Protein AF-A0A956DZV5-F1 (afdb_monomer)

Nearest PDB structures (foldseek):
  7rj3-assembly3_C  TM=7.246E-01  e=4.840E-02  Mycobacterium tuberculosis
  4h87-assembly2_A  TM=7.078E-01  e=5.853E-02  Homo sapiens
  3hx1-assembly1_A  TM=8.345E-01  e=1.951E-01  Synechocystis sp. PCC 6803
  2kb4-assembly1_A  TM=5.471E-01  e=8.035E-02  Corynebacterium glutamicum

Secondary structure (DSSP, 8-s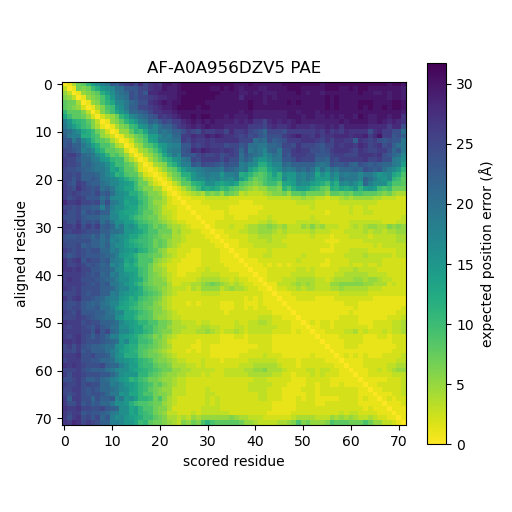tate):
-------------------PPP--EEEE--SS-EESSEEEE-SSEEEEESSTTSSEEE--TTS-SS-EEEE-

Sequence (72 aa):
MSERLPSGDPTHALRRAVPQPPLAVRVRVLGAAAQPAEWQLREGRCVVGAAPGCDVIIDDPTVSRRHVELGL

pLDDT: mean 84.17, std 16.44, range [43.5, 98.19]

Structure (mmCIF, N/CA/C/O backbone):
data_AF-A0A956DZV5-F1
#
_entry.id   AF-A0A956DZV5-F1
#
loop_
_atom_site.group_PDB
_atom_site.id
_atom_site.type_symbol
_atom_site.label_atom_id
_atom_site.label_alt_id
_atom_site.label_comp_id
_atom_site.label_asym_id
_atom_site.label_entity_id
_atom_site.label_seq_id
_atom_site.pdbx_PDB_ins_code
_atom_site.Cartn_x
_atom_site.Cartn_y
_atom_site.Cartn_z
_atom_site.occupancy
_atom_site.B_iso_or_equiv
_atom_site.auth_seq_id
_atom_site.auth_comp_id
_atom_site.auth_asym_id
_atom_site.auth_atom_id
_atom_site.pdbx_PDB_model_num
ATOM 1 N N . MET A 1 1 ? -66.408 -1.095 40.763 1.00 47.94 1 MET A N 1
ATOM 2 C CA . MET A 1 1 ? -65.219 -1.961 40.631 1.00 47.94 1 MET A CA 1
ATOM 3 C C . MET A 1 1 ? -64.862 -2.004 39.158 1.00 47.94 1 MET A C 1
ATOM 5 O O . MET A 1 1 ? -65.648 -2.541 38.399 1.00 47.94 1 MET A O 1
ATOM 9 N N . SER A 1 2 ? -63.771 -1.365 38.743 1.00 43.50 2 SER A N 1
ATOM 10 C CA . SER A 1 2 ? -63.173 -1.600 37.425 1.00 43.50 2 SER A CA 1
ATOM 11 C C . SER A 1 2 ? -61.674 -1.371 37.569 1.00 43.50 2 SER A C 1
ATOM 13 O O . SER A 1 2 ? -61.244 -0.341 38.090 1.00 43.50 2 SER A O 1
ATOM 15 N N . GLU A 1 3 ? -60.921 -2.411 37.242 1.00 48.16 3 GLU A N 1
ATOM 16 C CA . GLU A 1 3 ? -59.526 -2.639 37.604 1.00 48.16 3 GLU A CA 1
ATOM 17 C C . GLU A 1 3 ? -58.567 -1.667 36.906 1.00 48.16 3 GLU A C 1
ATOM 19 O O . GLU A 1 3 ? -58.626 -1.461 35.694 1.00 48.16 3 GLU A O 1
ATOM 24 N N . ARG A 1 4 ? -57.648 -1.077 37.682 1.00 47.75 4 ARG A N 1
ATOM 25 C CA . ARG A 1 4 ? -56.460 -0.421 37.130 1.00 47.75 4 ARG A CA 1
ATOM 26 C C . ARG A 1 4 ? -55.500 -1.514 36.668 1.00 47.75 4 ARG A C 1
ATOM 28 O O . ARG A 1 4 ? -54.983 -2.257 37.498 1.00 47.75 4 ARG A O 1
ATOM 35 N N . LEU A 1 5 ? -55.234 -1.580 35.368 1.00 60.72 5 LEU A N 1
ATOM 36 C CA . LEU A 1 5 ? -54.098 -2.327 34.832 1.00 60.72 5 LEU A CA 1
ATOM 37 C C . LEU A 1 5 ? -52.797 -1.739 35.413 1.00 60.72 5 LEU A C 1
ATOM 39 O O . LEU A 1 5 ? -52.622 -0.516 35.376 1.00 60.72 5 LEU A O 1
ATOM 43 N N . PRO A 1 6 ? -51.882 -2.555 35.963 1.00 53.47 6 PRO A N 1
ATOM 44 C CA . PRO A 1 6 ? -50.563 -2.075 36.337 1.00 53.47 6 PRO A CA 1
ATOM 45 C C . PRO A 1 6 ? -49.806 -1.693 35.061 1.00 53.47 6 PRO A C 1
ATOM 47 O O . PRO A 1 6 ? -49.573 -2.527 34.188 1.00 53.47 6 PRO A O 1
ATOM 50 N N . SER A 1 7 ? -49.434 -0.417 34.955 1.00 56.91 7 SER A N 1
ATOM 51 C CA . SER A 1 7 ? -48.520 0.097 33.933 1.00 56.91 7 SER A CA 1
ATOM 52 C C . SER A 1 7 ? -47.119 -0.459 34.197 1.00 56.91 7 SER A C 1
ATOM 54 O O . SER A 1 7 ? -46.277 0.205 34.797 1.00 56.91 7 SER A O 1
ATOM 56 N N . GLY A 1 8 ? -46.891 -1.717 33.825 1.00 58.44 8 GLY A N 1
ATOM 57 C CA . GLY A 1 8 ? -45.570 -2.329 33.782 1.00 58.44 8 GLY A CA 1
ATOM 58 C C . GLY A 1 8 ? -44.882 -1.914 32.494 1.00 58.44 8 GLY A C 1
ATOM 59 O O . GLY A 1 8 ? -44.918 -2.658 31.521 1.00 58.44 8 GLY A O 1
ATOM 60 N N . ASP A 1 9 ? -44.310 -0.714 32.484 1.00 64.81 9 ASP A N 1
ATOM 61 C CA . ASP A 1 9 ? -43.447 -0.264 31.396 1.00 64.81 9 ASP A CA 1
ATOM 62 C C . ASP A 1 9 ? -42.206 -1.177 31.400 1.00 64.81 9 ASP A C 1
ATOM 64 O O . ASP A 1 9 ? -41.482 -1.206 32.404 1.00 64.81 9 ASP A O 1
ATOM 68 N N . PRO A 1 10 ? -41.967 -2.011 30.371 1.00 63.41 10 PRO A N 1
ATOM 69 C CA . PRO A 1 10 ? -40.781 -2.843 30.345 1.00 63.41 10 PRO A CA 1
ATOM 70 C C . PRO A 1 10 ? -39.587 -1.909 30.189 1.00 63.41 10 PRO A C 1
ATOM 72 O O . PRO A 1 10 ? -39.345 -1.360 29.116 1.00 63.41 10 PRO A O 1
ATOM 75 N N . THR A 1 11 ? -38.835 -1.715 31.272 1.00 65.25 11 THR A N 1
ATOM 76 C CA . THR A 1 11 ? -37.558 -1.008 31.246 1.00 65.25 11 THR A CA 1
ATOM 77 C C . THR A 1 11 ? -36.662 -1.666 30.199 1.00 65.25 11 THR A C 1
ATOM 79 O O . THR A 1 11 ? -36.023 -2.691 30.447 1.00 65.25 11 THR A O 1
ATOM 82 N N . HIS A 1 12 ? -36.618 -1.085 29.002 1.00 62.19 12 HIS A N 1
ATOM 83 C CA . HIS A 1 12 ? -35.684 -1.466 27.961 1.00 62.19 12 HIS A CA 1
ATOM 84 C C . HIS A 1 12 ? -34.298 -1.031 28.427 1.00 62.19 12 HIS A C 1
ATOM 86 O O . HIS A 1 12 ? -33.902 0.124 28.280 1.00 62.19 12 HIS A O 1
ATOM 92 N N . ALA A 1 13 ? -33.555 -1.958 29.029 1.00 64.94 13 ALA A N 1
ATOM 93 C CA . ALA A 1 13 ? -32.146 -1.750 29.308 1.00 64.94 13 ALA A CA 1
ATOM 94 C C . ALA A 1 13 ? -31.416 -1.594 27.966 1.00 64.94 13 ALA A C 1
ATOM 96 O O . ALA A 1 13 ? -31.082 -2.575 27.298 1.00 64.94 13 ALA A O 1
ATOM 97 N N . LEU A 1 14 ? -31.198 -0.344 27.557 1.00 64.94 14 LEU A N 1
ATOM 98 C CA . LEU A 1 14 ? -30.316 0.014 26.457 1.00 64.94 14 LEU A CA 1
ATOM 99 C C . LEU A 1 14 ? -28.929 -0.519 26.827 1.00 64.94 14 LEU A C 1
ATOM 101 O O . LEU A 1 14 ? -28.241 0.031 27.689 1.00 64.94 14 LEU A O 1
ATOM 105 N N . ARG A 1 15 ? -28.541 -1.655 26.235 1.00 67.12 15 ARG A N 1
ATOM 106 C CA . ARG A 1 15 ? -27.189 -2.185 26.401 1.00 67.12 15 ARG A CA 1
ATOM 107 C C . ARG A 1 15 ? -26.239 -1.100 25.917 1.00 67.12 15 ARG A C 1
ATOM 109 O O . ARG A 1 15 ? -26.283 -0.725 24.748 1.00 67.12 15 ARG A O 1
ATOM 116 N N . ARG A 1 16 ? -25.397 -0.591 26.822 1.00 64.75 16 ARG A N 1
ATOM 117 C CA . ARG A 1 16 ? -24.294 0.307 26.476 1.00 64.75 16 ARG A CA 1
ATOM 118 C C . ARG A 1 16 ? -23.554 -0.330 25.303 1.00 64.75 16 ARG A C 1
ATOM 120 O O . ARG A 1 16 ? -23.110 -1.472 25.440 1.00 64.75 16 ARG A O 1
ATOM 127 N N . ALA A 1 17 ? -23.481 0.365 24.168 1.00 67.50 17 ALA A N 1
ATOM 128 C CA . ALA A 1 17 ? -22.717 -0.103 23.023 1.00 67.50 17 ALA A CA 1
ATOM 129 C C . ALA A 1 17 ? -21.300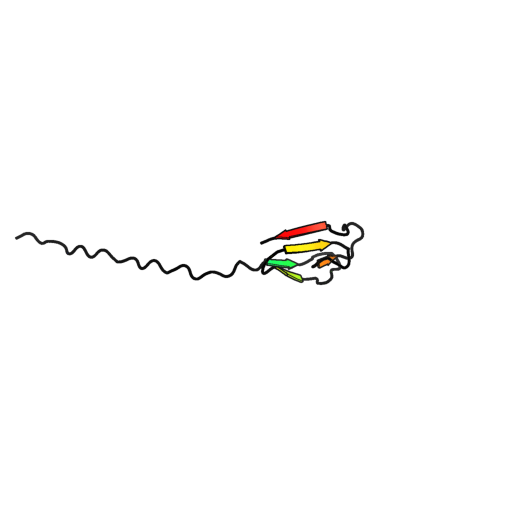 -0.391 23.525 1.00 67.50 17 ALA A C 1
ATOM 131 O O . ALA A 1 17 ? -20.595 0.513 23.977 1.00 67.50 17 ALA A O 1
ATOM 132 N N . VAL A 1 18 ? -20.929 -1.671 23.563 1.00 69.19 18 VAL A N 1
ATOM 133 C CA . VAL A 1 18 ? -19.543 -2.058 23.814 1.00 69.19 18 VAL A CA 1
ATOM 134 C C . VAL A 1 18 ? -18.741 -1.351 22.724 1.00 69.19 18 VAL A C 1
ATOM 136 O O . VAL A 1 18 ? -19.140 -1.487 21.565 1.00 69.19 18 VAL A O 1
ATOM 139 N N . PRO A 1 19 ? -17.693 -0.569 23.050 1.00 64.69 19 PRO A N 1
ATOM 140 C CA . PRO A 1 19 ? -16.849 0.042 22.036 1.00 64.69 19 PRO A CA 1
ATOM 141 C C . PRO A 1 19 ? -16.350 -1.076 21.130 1.00 64.69 19 PRO A C 1
ATOM 143 O O . PRO A 1 19 ? -15.551 -1.914 21.550 1.00 64.69 19 PRO A O 1
ATOM 146 N N . GLN A 1 20 ? -16.915 -1.162 19.930 1.00 63.25 20 GLN A N 1
ATOM 147 C CA . GLN A 1 20 ? -16.448 -2.120 18.950 1.00 63.25 20 GLN A CA 1
ATOM 148 C C . GLN A 1 20 ? -15.108 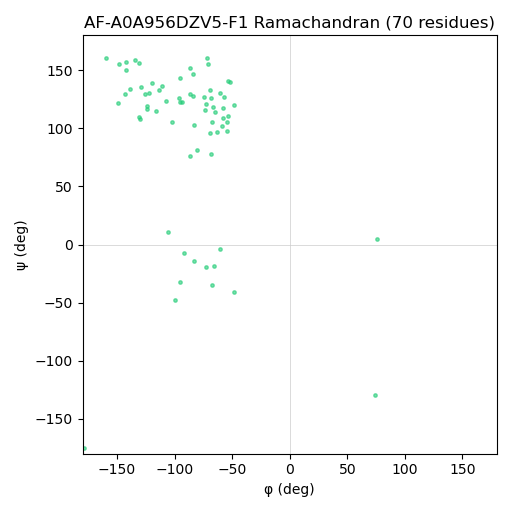-1.561 18.484 1.00 63.25 20 GLN A C 1
ATOM 150 O O . GLN A 1 20 ? -15.080 -0.405 18.048 1.00 63.25 20 GLN A O 1
ATOM 155 N N . PRO A 1 21 ? -13.994 -2.298 18.638 1.00 65.06 21 PRO A N 1
ATOM 156 C CA . PRO A 1 21 ? -12.742 -1.841 18.063 1.00 65.06 21 PRO A CA 1
ATOM 157 C C . PRO A 1 21 ? -12.977 -1.565 16.570 1.00 65.06 21 PRO A C 1
ATOM 159 O O . PRO A 1 21 ? -13.750 -2.304 15.945 1.00 65.06 21 PRO A O 1
ATOM 162 N N . PRO A 1 22 ? -12.382 -0.497 16.009 1.00 70.25 22 PRO A N 1
ATOM 163 C CA . PRO A 1 22 ? -12.559 -0.174 14.601 1.00 70.25 22 PRO A CA 1
ATOM 164 C C . PRO A 1 22 ? -12.258 -1.407 13.744 1.00 70.25 22 PRO A C 1
ATOM 166 O O . PRO A 1 22 ? -11.355 -2.193 14.050 1.00 70.25 22 PRO A O 1
ATOM 169 N N . LEU A 1 23 ? -13.072 -1.613 12.705 1.00 78.50 23 LEU A N 1
ATOM 170 C CA . LEU A 1 23 ? -12.946 -2.759 11.809 1.00 78.50 23 LEU A CA 1
ATOM 171 C C . LEU A 1 23 ? -11.549 -2.754 11.186 1.00 78.50 23 LEU A C 1
ATOM 173 O O . LEU A 1 23 ? -11.235 -1.914 10.347 1.00 78.50 23 LEU A O 1
ATOM 177 N N . ALA A 1 24 ? -10.712 -3.705 11.598 1.00 84.88 24 ALA A N 1
ATOM 178 C CA . ALA A 1 24 ? -9.384 -3.851 11.032 1.00 84.88 24 ALA A CA 1
ATOM 179 C C . ALA A 1 24 ? -9.497 -4.325 9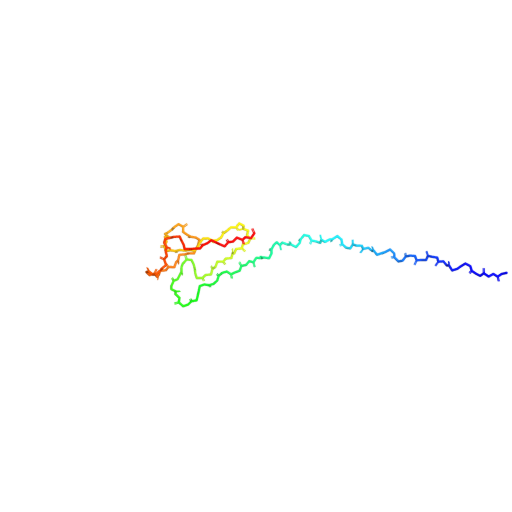.576 1.00 84.88 24 ALA A C 1
ATOM 181 O O . ALA A 1 24 ? -10.097 -5.365 9.291 1.00 84.88 24 ALA A O 1
ATOM 182 N N . VAL A 1 25 ? -8.875 -3.589 8.658 1.00 92.25 25 VAL A N 1
ATOM 183 C CA . VAL A 1 25 ? -8.843 -3.913 7.229 1.00 92.25 25 VAL A CA 1
ATOM 184 C C . VAL A 1 25 ? -7.567 -4.679 6.915 1.00 92.25 25 VAL A C 1
ATOM 186 O O . VAL A 1 25 ? -6.506 -4.430 7.487 1.00 92.25 25 VAL A O 1
ATOM 189 N N . ARG A 1 26 ? -7.668 -5.644 6.006 1.00 94.19 26 ARG A N 1
ATOM 190 C CA . ARG A 1 26 ? -6.538 -6.435 5.527 1.00 94.19 26 ARG A CA 1
ATOM 191 C C . ARG A 1 26 ? -6.336 -6.162 4.047 1.00 94.19 26 ARG A C 1
ATOM 193 O O . ARG A 1 26 ? -7.193 -6.484 3.230 1.00 94.19 26 ARG A O 1
ATOM 200 N N . VAL A 1 27 ? -5.204 -5.560 3.723 1.00 94.31 27 VAL A N 1
ATOM 201 C CA . VAL A 1 27 ? -4.792 -5.233 2.362 1.00 94.31 27 VAL A CA 1
ATOM 202 C C . VAL A 1 27 ? -3.937 -6.381 1.852 1.00 94.31 27 VAL A C 1
ATOM 204 O O . VAL A 1 27 ? -2.944 -6.727 2.484 1.00 94.31 27 VAL A O 1
ATOM 207 N N . ARG A 1 28 ? -4.324 -6.993 0.732 1.00 96.50 28 ARG A N 1
ATOM 208 C CA . ARG A 1 28 ? -3.566 -8.069 0.081 1.00 96.50 28 ARG A CA 1
ATOM 209 C C . ARG A 1 28 ? -3.234 -7.652 -1.338 1.00 96.50 28 ARG A C 1
ATOM 211 O O . ARG A 1 28 ? -4.129 -7.233 -2.070 1.00 96.50 28 ARG A O 1
ATOM 218 N N . VAL A 1 29 ? -1.972 -7.795 -1.721 1.00 95.00 29 VAL A N 1
ATOM 219 C CA . VAL A 1 29 ? -1.542 -7.566 -3.101 1.00 95.00 29 VAL A CA 1
ATOM 220 C C . VAL A 1 29 ? -1.729 -8.856 -3.889 1.00 95.00 29 VAL A C 1
ATOM 222 O O . VAL A 1 29 ? -1.313 -9.930 -3.455 1.00 95.00 29 VAL A O 1
ATOM 225 N N . LEU A 1 30 ? -2.384 -8.752 -5.042 1.00 94.56 30 LEU A N 1
ATOM 226 C CA . LEU A 1 30 ? -2.637 -9.864 -5.952 1.00 94.56 30 LEU A CA 1
ATOM 227 C C . LEU A 1 30 ? -1.989 -9.551 -7.302 1.00 94.56 30 LEU A C 1
ATOM 229 O O . LEU A 1 30 ? -2.075 -8.422 -7.774 1.00 94.56 30 LEU A O 1
ATOM 233 N N . GLY A 1 31 ? -1.367 -10.549 -7.930 1.00 92.50 31 GLY A N 1
ATOM 234 C CA . GLY A 1 31 ? -0.840 -10.422 -9.295 1.00 92.50 31 GLY A CA 1
ATOM 235 C C . GLY A 1 31 ? 0.466 -9.632 -9.448 1.00 92.50 31 GLY A C 1
ATOM 236 O O . GLY A 1 31 ? 0.913 -9.467 -10.575 1.00 92.50 31 GLY A O 1
ATOM 237 N N . ALA A 1 32 ? 1.094 -9.190 -8.356 1.00 93.25 32 ALA A N 1
ATOM 238 C CA . ALA A 1 32 ? 2.393 -8.516 -8.367 1.00 93.25 32 ALA A CA 1
ATOM 239 C C . ALA A 1 32 ? 3.251 -8.946 -7.167 1.00 93.25 32 ALA A C 1
ATOM 241 O O . ALA A 1 32 ? 2.722 -9.386 -6.140 1.00 93.25 32 ALA A O 1
ATOM 242 N N . ALA A 1 33 ? 4.573 -8.810 -7.290 1.00 95.25 33 ALA A N 1
ATOM 243 C CA . ALA A 1 33 ? 5.490 -9.011 -6.175 1.00 95.25 33 ALA A CA 1
ATOM 244 C C . ALA A 1 33 ? 5.400 -7.818 -5.214 1.00 95.25 33 ALA A C 1
ATOM 246 O O . ALA A 1 33 ? 5.536 -6.667 -5.627 1.00 95.25 33 ALA A O 1
ATOM 247 N N . ALA A 1 34 ? 5.163 -8.091 -3.930 1.00 96.62 34 ALA A N 1
ATOM 248 C CA . ALA A 1 34 ? 5.051 -7.052 -2.917 1.00 96.62 34 ALA A CA 1
ATOM 249 C C . ALA A 1 34 ? 5.671 -7.452 -1.579 1.00 96.62 34 ALA A C 1
ATOM 251 O O . ALA A 1 34 ? 5.685 -8.627 -1.200 1.00 96.62 34 ALA A O 1
ATOM 252 N N . GLN A 1 35 ? 6.164 -6.449 -0.860 1.00 96.12 35 GLN A N 1
ATOM 253 C CA . GLN A 1 35 ? 6.792 -6.579 0.445 1.00 96.12 35 GLN A CA 1
ATOM 254 C C . GLN A 1 35 ? 6.183 -5.558 1.423 1.00 96.12 35 GLN A C 1
ATOM 256 O O . GLN A 1 35 ? 6.435 -4.361 1.279 1.00 96.12 35 GLN A O 1
ATOM 261 N N . PRO A 1 36 ? 5.391 -6.011 2.413 1.00 96.31 36 PRO A N 1
ATOM 262 C CA . PRO A 1 36 ? 4.814 -7.354 2.529 1.00 96.31 36 PRO A CA 1
ATOM 263 C C . PRO A 1 36 ? 3.678 -7.590 1.513 1.00 96.31 36 PRO A C 1
ATOM 265 O O . PRO A 1 36 ? 3.071 -6.652 1.006 1.00 96.31 36 PRO A O 1
ATOM 268 N N . ALA A 1 37 ? 3.345 -8.857 1.246 1.00 94.94 37 ALA A N 1
ATOM 269 C CA . ALA A 1 37 ? 2.212 -9.220 0.381 1.00 94.94 37 ALA A CA 1
ATOM 270 C C . ALA A 1 37 ? 0.838 -8.984 1.043 1.00 94.94 37 ALA A C 1
ATOM 272 O O . ALA A 1 37 ? -0.189 -8.910 0.363 1.00 94.94 37 ALA A O 1
ATOM 273 N N . GLU A 1 38 ? 0.815 -8.884 2.373 1.00 96.06 38 GLU A N 1
ATOM 274 C CA . GLU A 1 38 ? -0.376 -8.621 3.171 1.00 96.06 38 GLU A CA 1
ATOM 275 C C . GLU A 1 38 ? -0.053 -7.628 4.291 1.00 96.06 38 GLU A C 1
ATOM 277 O O . GLU A 1 38 ? 0.945 -7.779 4.995 1.00 96.06 38 GLU A O 1
ATOM 282 N N . TRP A 1 39 ? -0.917 -6.631 4.463 1.00 95.38 39 TRP A N 1
ATOM 283 C CA . TRP A 1 39 ? -0.809 -5.600 5.488 1.00 95.38 39 TRP A CA 1
ATOM 284 C C . TRP A 1 39 ? -2.120 -5.468 6.258 1.00 95.38 39 TRP A C 1
ATOM 286 O O . TRP A 1 39 ? -3.204 -5.434 5.674 1.00 95.38 39 TRP A O 1
ATOM 296 N N . GLN A 1 40 ? -2.037 -5.380 7.584 1.00 94.94 40 GLN A N 1
ATOM 297 C CA . GLN A 1 40 ? -3.202 -5.213 8.448 1.00 94.94 40 GLN A CA 1
ATOM 298 C C . GLN A 1 40 ? -3.301 -3.748 8.888 1.00 94.94 40 GLN A C 1
ATOM 300 O O . GLN A 1 40 ? -2.578 -3.311 9.780 1.00 94.94 40 GLN A O 1
ATOM 305 N N . LEU A 1 41 ? -4.242 -3.007 8.305 1.00 92.31 41 LEU A N 1
ATOM 306 C CA . LEU A 1 41 ? -4.573 -1.646 8.711 1.00 92.31 41 LEU A CA 1
ATOM 307 C C . LEU A 1 41 ? -5.548 -1.700 9.893 1.00 92.31 41 LEU A C 1
ATOM 309 O O . LEU A 1 41 ? -6.727 -2.014 9.730 1.00 92.31 41 LEU A O 1
ATOM 313 N N . ARG A 1 42 ? -5.031 -1.462 11.101 1.00 90.50 42 ARG A N 1
ATOM 314 C CA . ARG A 1 42 ? -5.830 -1.422 12.341 1.00 90.50 42 ARG A CA 1
ATOM 315 C C . ARG A 1 42 ? -6.251 -0.006 12.722 1.00 90.50 42 ARG A C 1
ATOM 317 O O . ARG A 1 42 ? -7.315 0.172 13.299 1.00 90.50 42 ARG A O 1
ATOM 324 N N . GLU A 1 43 ? -5.406 0.965 12.402 1.00 87.88 43 GLU A N 1
ATOM 325 C CA . GLU A 1 43 ? -5.581 2.387 12.682 1.00 87.88 43 GLU A CA 1
ATOM 326 C C . GLU A 1 43 ? -4.683 3.205 11.744 1.00 87.88 43 GLU A C 1
ATOM 328 O O . GL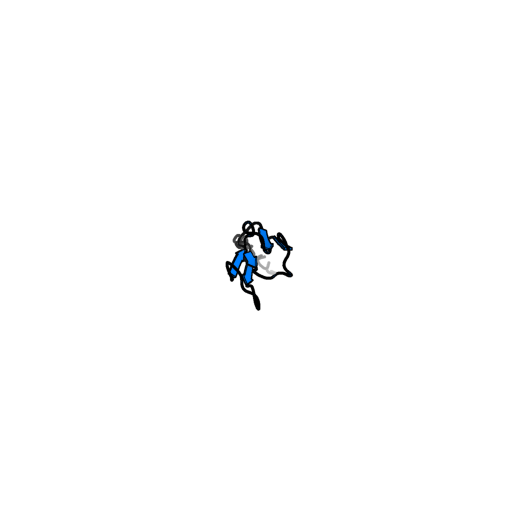U A 1 43 ? -3.707 2.683 11.198 1.00 87.88 43 GLU A O 1
ATOM 333 N N . GLY A 1 44 ? -4.995 4.488 11.567 1.00 91.50 44 GLY A N 1
ATOM 334 C CA . GLY A 1 44 ? -4.169 5.402 10.786 1.00 91.50 44 GLY A CA 1
ATOM 335 C C . GLY A 1 44 ? -4.277 5.162 9.282 1.00 91.50 44 GLY A C 1
ATOM 336 O O . GLY A 1 44 ? -5.376 5.128 8.730 1.00 91.50 44 GLY A O 1
ATOM 337 N N . ARG A 1 45 ? -3.127 5.042 8.610 1.00 94.19 45 ARG A N 1
ATOM 338 C CA . ARG A 1 45 ? -3.048 4.921 7.150 1.00 94.19 45 ARG A CA 1
ATOM 339 C C . ARG A 1 45 ? -2.096 3.821 6.693 1.00 94.19 45 ARG A C 1
ATOM 341 O O . ARG A 1 45 ? -1.185 3.447 7.421 1.00 94.19 45 ARG A O 1
ATOM 348 N N . CYS A 1 46 ? -2.292 3.360 5.465 1.00 95.50 46 CYS A N 1
ATOM 349 C CA . CYS A 1 46 ? -1.407 2.460 4.737 1.00 95.50 46 CYS A CA 1
ATOM 350 C C . CYS A 1 46 ? -1.025 3.114 3.406 1.00 95.50 46 CYS A C 1
ATOM 352 O O . CYS A 1 46 ? -1.893 3.376 2.573 1.00 95.50 46 CYS A O 1
ATOM 354 N N . VAL A 1 47 ? 0.263 3.359 3.190 1.00 97.88 47 VAL A N 1
ATOM 355 C CA . VAL A 1 47 ? 0.821 3.881 1.940 1.00 97.88 47 VAL A CA 1
ATOM 356 C C . VAL A 1 47 ? 1.332 2.720 1.097 1.00 97.88 47 VAL A C 1
ATOM 358 O O . VAL A 1 47 ? 2.158 1.929 1.548 1.00 97.88 47 VAL A O 1
ATOM 361 N N . VAL A 1 48 ? 0.874 2.648 -0.150 1.00 97.56 48 VAL A N 1
ATOM 362 C CA . VAL A 1 48 ? 1.297 1.643 -1.129 1.00 97.56 48 VAL A CA 1
ATOM 363 C C . VAL A 1 48 ? 2.061 2.335 -2.257 1.00 97.56 48 VAL A C 1
ATOM 365 O O . VAL A 1 48 ? 1.618 3.362 -2.784 1.00 97.56 48 VAL A O 1
ATOM 368 N N . GLY A 1 49 ? 3.213 1.794 -2.644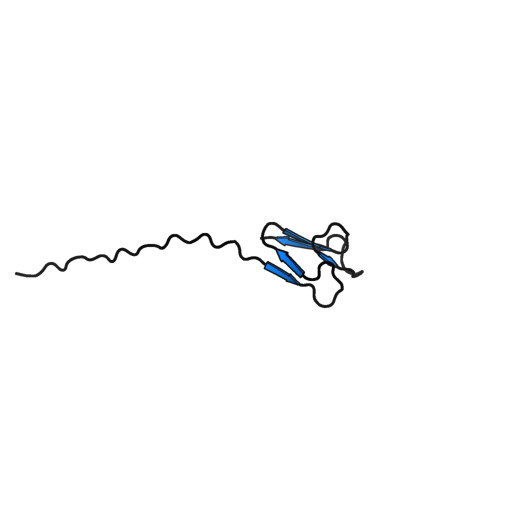 1.00 97.75 49 GLY A N 1
ATOM 369 C CA . GLY A 1 49 ? 4.031 2.350 -3.724 1.00 97.75 49 GLY A CA 1
ATOM 370 C C . GLY A 1 49 ? 5.293 1.537 -3.993 1.00 97.75 49 GLY A C 1
ATOM 371 O O . GLY A 1 49 ? 5.495 0.495 -3.390 1.00 97.75 49 GLY A O 1
ATOM 372 N N . ALA A 1 50 ? 6.152 2.012 -4.893 1.00 97.62 50 ALA A N 1
ATOM 373 C CA . ALA A 1 50 ? 7.407 1.332 -5.243 1.00 97.62 50 ALA A CA 1
ATOM 374 C C . ALA A 1 50 ? 8.622 1.799 -4.410 1.00 97.62 50 ALA A C 1
ATOM 376 O O . ALA A 1 50 ? 9.716 1.254 -4.533 1.00 97.62 50 ALA A O 1
ATOM 377 N N . ALA A 1 51 ? 8.479 2.845 -3.582 1.00 97.06 51 ALA A N 1
ATOM 378 C CA . ALA A 1 51 ? 9.598 3.372 -2.798 1.00 97.06 51 ALA A CA 1
ATOM 379 C C . ALA A 1 51 ? 9.813 2.599 -1.479 1.00 97.06 51 ALA A C 1
ATOM 381 O O . ALA A 1 51 ? 8.824 2.275 -0.821 1.00 97.06 51 ALA A O 1
ATOM 382 N N . PRO A 1 52 ? 11.067 2.452 -0.996 1.00 93.75 52 PRO A N 1
ATOM 383 C CA . PRO A 1 52 ? 11.402 1.761 0.262 1.00 93.75 52 PRO A CA 1
ATOM 384 C C . PRO A 1 52 ? 10.794 2.331 1.559 1.00 93.75 52 PRO A C 1
ATOM 386 O O . PRO A 1 52 ? 11.030 1.785 2.628 1.00 93.75 52 PRO A O 1
ATOM 389 N N . GLY A 1 53 ? 10.064 3.449 1.491 1.00 94.12 53 GLY A N 1
ATOM 390 C CA . GLY A 1 53 ? 9.400 4.085 2.636 1.00 94.12 53 GLY A CA 1
ATOM 391 C C . GLY A 1 53 ? 7.882 3.891 2.673 1.00 94.12 53 GLY A C 1
ATOM 392 O O . GLY A 1 53 ? 7.213 4.599 3.421 1.00 94.12 53 GLY A O 1
ATOM 393 N N . CYS A 1 54 ? 7.331 3.018 1.826 1.00 97.12 54 CYS A N 1
ATOM 394 C CA . CYS A 1 54 ? 5.909 2.672 1.843 1.00 97.12 54 CYS A CA 1
ATOM 395 C C . CYS A 1 54 ? 5.639 1.532 2.831 1.00 97.12 54 CYS A C 1
ATOM 397 O O . CYS A 1 54 ? 6.505 0.687 3.046 1.00 97.12 54 CYS A O 1
ATOM 399 N N . ASP A 1 55 ? 4.424 1.484 3.380 1.00 97.19 55 ASP A N 1
ATOM 400 C CA . ASP A 1 55 ? 3.978 0.379 4.238 1.00 97.19 55 ASP A CA 1
ATOM 401 C C . ASP A 1 55 ? 3.846 -0.925 3.434 1.00 97.19 55 ASP A C 1
ATOM 403 O O . ASP A 1 55 ? 4.146 -2.007 3.933 1.00 97.19 55 ASP A O 1
ATOM 407 N N . VAL A 1 56 ? 3.437 -0.811 2.164 1.00 97.12 56 VAL A N 1
ATOM 408 C CA . VAL A 1 56 ? 3.446 -1.900 1.180 1.00 97.12 56 VAL A CA 1
ATOM 409 C C . VAL A 1 56 ? 4.245 -1.468 -0.040 1.00 97.12 56 VAL A C 1
ATOM 411 O O . VAL A 1 56 ? 3.866 -0.530 -0.749 1.00 97.12 56 VAL A O 1
ATOM 414 N N . ILE A 1 57 ? 5.341 -2.178 -0.292 1.00 98.19 57 ILE A N 1
ATOM 415 C CA . ILE A 1 57 ? 6.216 -1.946 -1.438 1.00 98.19 57 ILE A CA 1
ATOM 416 C C . ILE A 1 57 ? 5.808 -2.898 -2.558 1.00 98.19 57 ILE A C 1
ATOM 418 O O . ILE A 1 57 ? 5.828 -4.105 -2.346 1.00 98.19 57 ILE A O 1
ATOM 422 N N . ILE A 1 58 ? 5.454 -2.384 -3.736 1.00 96.94 58 ILE A N 1
ATOM 423 C CA . ILE A 1 58 ? 5.170 -3.197 -4.928 1.00 96.94 58 ILE A CA 1
ATOM 424 C C . ILE A 1 58 ? 6.323 -3.042 -5.920 1.00 96.94 58 ILE A C 1
ATOM 426 O O . ILE A 1 58 ? 6.640 -1.924 -6.328 1.00 96.94 58 ILE A O 1
ATOM 430 N N . ASP A 1 59 ? 6.930 -4.163 -6.307 1.00 95.06 59 ASP A N 1
ATOM 431 C CA . ASP A 1 59 ? 7.992 -4.221 -7.314 1.00 95.06 59 ASP A CA 1
ATOM 432 C C . ASP A 1 59 ? 7.376 -4.333 -8.715 1.00 95.06 59 ASP A C 1
ATOM 434 O O . ASP A 1 59 ? 7.276 -5.412 -9.300 1.00 95.06 59 ASP A O 1
ATOM 438 N N . ASP A 1 60 ? 6.865 -3.206 -9.213 1.00 94.88 60 ASP A N 1
ATOM 439 C CA . ASP A 1 60 ? 6.299 -3.085 -10.556 1.00 94.88 60 ASP A CA 1
ATOM 440 C C . ASP A 1 60 ? 6.654 -1.708 -11.155 1.00 94.88 60 ASP A C 1
ATOM 442 O O . ASP A 1 60 ? 6.432 -0.679 -10.507 1.00 94.88 60 ASP A O 1
ATOM 446 N N . PRO A 1 61 ? 7.191 -1.645 -12.391 1.00 93.50 61 PRO A N 1
ATOM 447 C CA . PRO A 1 61 ? 7.643 -0.394 -13.005 1.00 93.50 61 PRO A CA 1
ATOM 448 C C . PRO A 1 61 ? 6.514 0.606 -13.298 1.00 93.50 61 PRO A C 1
ATOM 450 O O . PRO A 1 61 ? 6.781 1.791 -13.503 1.00 93.50 61 PRO A O 1
ATOM 453 N N . THR A 1 62 ? 5.260 0.158 -13.334 1.00 95.75 62 THR A N 1
ATOM 454 C CA . THR A 1 62 ? 4.081 1.016 -13.519 1.00 95.75 62 THR A CA 1
ATOM 455 C C . THR A 1 62 ? 3.618 1.657 -12.207 1.00 95.75 62 THR A C 1
ATOM 457 O O . THR A 1 62 ? 2.861 2.633 -12.219 1.00 95.75 62 THR A O 1
ATOM 460 N N . VAL A 1 63 ? 4.108 1.167 -11.063 1.00 96.75 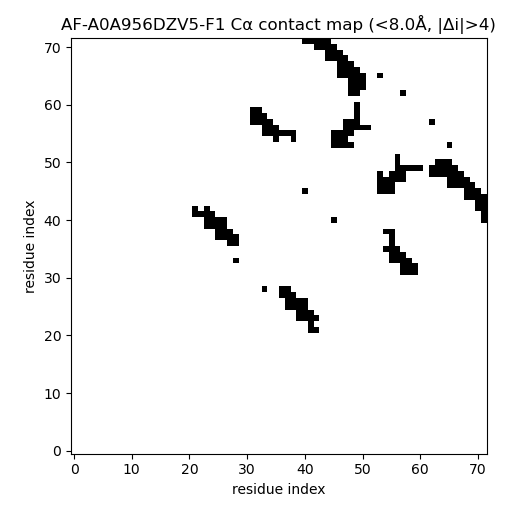63 VAL A N 1
ATOM 461 C CA . VAL A 1 63 ? 3.754 1.679 -9.741 1.00 96.75 63 VAL A CA 1
ATOM 462 C C . VAL A 1 63 ? 4.624 2.881 -9.388 1.00 96.75 63 VAL A C 1
ATOM 464 O O . VAL A 1 63 ? 5.852 2.869 -9.425 1.00 96.75 63 VAL A O 1
ATOM 467 N N . SER A 1 64 ? 3.968 3.973 -9.004 1.00 97.94 64 SER A N 1
ATOM 468 C CA . SER A 1 64 ? 4.656 5.193 -8.582 1.00 97.94 64 SER A CA 1
ATOM 469 C C . SER A 1 64 ? 5.328 5.017 -7.218 1.00 97.94 64 SER A C 1
ATOM 471 O O . SER A 1 64 ? 4.874 4.249 -6.373 1.00 97.94 64 SER A O 1
ATOM 473 N N . ARG A 1 65 ? 6.374 5.813 -6.951 1.00 96.94 65 ARG A N 1
ATOM 474 C CA . ARG A 1 65 ? 7.087 5.825 -5.656 1.00 96.94 65 ARG A CA 1
ATOM 475 C C . ARG A 1 65 ? 6.145 5.918 -4.449 1.00 96.94 65 ARG A C 1
ATOM 477 O O . ARG A 1 65 ? 6.366 5.224 -3.468 1.00 96.94 65 ARG A O 1
ATOM 484 N N . ARG A 1 66 ? 5.103 6.748 -4.543 1.00 97.50 66 ARG A N 1
ATOM 485 C CA . ARG A 1 66 ? 3.950 6.788 -3.632 1.00 97.50 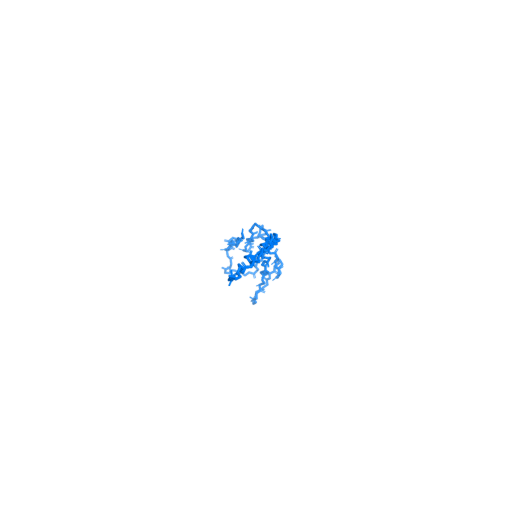66 ARG A CA 1
ATOM 486 C C . ARG A 1 66 ? 2.707 6.756 -4.513 1.00 97.50 66 ARG A C 1
ATOM 488 O O . ARG A 1 66 ? 2.478 7.722 -5.234 1.00 97.50 66 ARG A O 1
ATOM 495 N N . HIS A 1 67 ? 1.9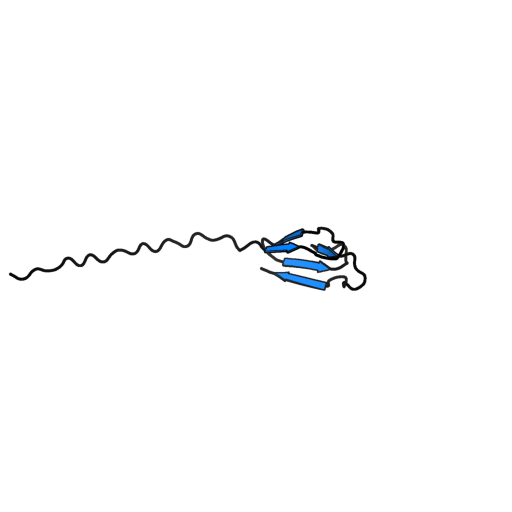93 5.638 -4.537 1.00 97.19 67 HIS A N 1
ATOM 496 C CA . HIS A 1 67 ? 0.925 5.411 -5.509 1.00 97.19 67 HIS A CA 1
ATOM 497 C C . HIS A 1 67 ? -0.457 5.685 -4.915 1.00 97.19 67 HIS A C 1
ATOM 499 O O . HIS A 1 67 ? -1.243 6.415 -5.510 1.00 97.19 67 HIS A O 1
ATOM 505 N N . VAL A 1 68 ? -0.738 5.149 -3.725 1.00 97.06 68 VAL A N 1
ATOM 506 C CA . VAL A 1 68 ? -2.019 5.351 -3.035 1.00 97.06 68 VAL A CA 1
ATOM 507 C C . VAL A 1 68 ? -1.840 5.342 -1.518 1.00 97.06 68 VAL A C 1
ATOM 509 O O . VAL A 1 68 ? -0.891 4.763 -0.990 1.00 97.06 68 VAL A O 1
ATOM 512 N N . GLU A 1 69 ? -2.766 5.995 -0.825 1.00 96.69 69 GLU A N 1
ATOM 513 C CA . GLU A 1 69 ? -2.883 6.008 0.628 1.00 96.69 69 GLU A CA 1
ATOM 514 C C . GLU A 1 69 ? -4.302 5.574 1.017 1.00 96.69 69 GLU A C 1
ATOM 516 O O . GLU A 1 69 ? -5.282 6.083 0.475 1.00 96.69 69 GLU A O 1
ATOM 521 N N . LEU A 1 70 ? -4.407 4.609 1.928 1.00 93.69 70 LEU A N 1
ATOM 522 C CA . LEU A 1 70 ? -5.664 4.094 2.474 1.00 93.69 70 LEU A CA 1
ATOM 523 C C . LEU A 1 70 ? -5.765 4.507 3.943 1.00 93.69 70 LEU A C 1
ATOM 525 O O . LEU A 1 70 ? -4.775 4.364 4.653 1.00 93.69 70 LEU A O 1
ATOM 529 N N . GLY A 1 71 ? -6.925 4.976 4.409 1.00 91.19 71 GLY A N 1
ATOM 530 C CA . GLY A 1 71 ? -7.123 5.440 5.790 1.00 91.19 71 GLY A CA 1
ATOM 531 C C . GLY A 1 71 ? -8.362 4.849 6.466 1.00 91.19 71 GLY A C 1
ATOM 532 O O . GLY A 1 71 ? -9.301 4.446 5.774 1.00 91.19 71 GLY A O 1
ATOM 533 N N . LEU A 1 72 ? -8.338 4.810 7.803 1.00 85.81 72 LEU A N 1
ATOM 534 C CA . LEU A 1 72 ? -9.454 4.455 8.694 1.00 85.81 72 LEU A CA 1
ATOM 535 C C . LEU A 1 72 ? -9.831 5.616 9.619 1.00 85.81 72 LEU A C 1
ATOM 537 O O . LEU A 1 72 ? -8.910 6.359 10.028 1.00 85.81 72 LEU A O 1
#

Radius of gyration: 25.53 Å; Cα contacts (8 Å, |Δi|>4): 105; chains: 1; bounding box: 77×17×54 Å

Mean predicted aligned error: 11.35 Å

Foldseek 3Di:
DDDDDPPPPPPPPPPDPDPDQPDWDKDADDPFDKVVRIDIRRAAKFWEFCAPPGNMHTPDPVTHNTRDMDHD

Solvent-accessible surface area (backbone atoms only — not comparable to full-atom values): 4703 Å² total; per-residue (Å²): 141,83,84,82,77,80,87,75,74,77,80,75,78,75,73,76,79,70,84,71,74,69,84,62,44,74,50,69,64,76,98,60,54,44,51,55,45,61,46,76,47,65,63,58,69,46,37,34,13,44,29,96,87,32,70,28,24,36,77,45,95,89,48,40,59,76,59,49,76,47,77,108